Protein AF-A0AA36CE44-F1 (afdb_monomer_lite)

pLDDT: mean 84.09, std 13.19, range [39.06, 96.56]

Structure (mmCIF, N/CA/C/O backbone):
data_AF-A0AA36CE44-F1
#
_entry.id   AF-A0AA36CE44-F1
#
loop_
_atom_site.group_PDB
_atom_site.id
_atom_site.type_symbol
_atom_site.label_atom_id
_atom_site.label_alt_id
_atom_site.label_comp_id
_atom_site.label_asym_id
_atom_site.label_entity_id
_atom_site.label_seq_id
_atom_site.pdbx_PDB_ins_code
_atom_site.Cartn_x
_atom_site.Cartn_y
_atom_site.Cartn_z
_atom_site.occupancy
_atom_site.B_iso_or_equiv
_atom_site.auth_seq_id
_atom_site.auth_comp_id
_atom_site.auth_asym_id
_atom_site.auth_atom_id
_atom_site.pdbx_PDB_model_num
ATOM 1 N N . MET A 1 1 ? -7.890 33.996 56.453 1.00 50.69 1 MET A N 1
ATOM 2 C CA . MET A 1 1 ? -7.305 33.393 55.236 1.00 50.69 1 MET A CA 1
ATOM 3 C C . MET A 1 1 ? -7.494 31.874 55.283 1.00 50.69 1 MET A C 1
ATOM 5 O O . MET A 1 1 ? -6.588 31.193 55.727 1.00 50.69 1 MET A O 1
ATOM 9 N N . GLY A 1 2 ? -8.672 31.337 54.933 1.00 56.78 2 GLY A N 1
ATOM 10 C CA . GLY A 1 2 ? -8.937 29.891 55.109 1.00 56.78 2 GLY A CA 1
ATOM 11 C C . GLY A 1 2 ? -10.105 29.297 54.312 1.00 56.78 2 GLY A C 1
ATOM 12 O O . GLY A 1 2 ? -10.428 28.131 54.482 1.00 56.78 2 GLY A O 1
ATOM 13 N N . THR A 1 3 ? -10.758 30.070 53.441 1.00 54.62 3 THR A N 1
ATOM 14 C CA . THR A 1 3 ? -11.941 29.619 52.686 1.00 54.62 3 THR A CA 1
ATOM 15 C C . THR A 1 3 ? -11.627 29.133 51.266 1.00 54.62 3 THR A C 1
ATOM 17 O O . THR A 1 3 ? -12.433 28.399 50.705 1.00 54.62 3 THR A O 1
ATOM 20 N N . CYS A 1 4 ? -10.458 29.464 50.695 1.00 53.38 4 CYS A N 1
ATOM 21 C CA . CYS A 1 4 ? -10.090 29.047 49.331 1.00 53.38 4 CYS A CA 1
ATOM 22 C C . CYS A 1 4 ? -9.556 27.606 49.235 1.00 53.38 4 CYS A C 1
ATOM 24 O O . CYS A 1 4 ? -9.857 26.928 48.259 1.00 53.38 4 CYS A O 1
ATOM 26 N N . GLN A 1 5 ? -8.855 27.099 50.257 1.00 58.81 5 GLN A N 1
ATOM 27 C CA . GLN A 1 5 ? -8.310 25.727 50.245 1.00 58.81 5 GLN A CA 1
ATOM 28 C C . GLN A 1 5 ? -9.418 24.656 50.227 1.00 58.81 5 GLN A C 1
ATOM 30 O O . GLN A 1 5 ? -9.323 23.666 49.514 1.00 58.81 5 GLN A O 1
ATOM 35 N N . SER A 1 6 ? -10.536 24.909 50.913 1.00 70.88 6 SER A N 1
ATOM 36 C CA . SER A 1 6 ? -11.703 24.009 50.966 1.00 70.88 6 SER A CA 1
ATOM 37 C C . SER A 1 6 ? -12.415 23.836 49.615 1.00 70.88 6 SER A C 1
ATOM 39 O O . SER A 1 6 ? -12.928 22.757 49.305 1.00 70.88 6 SER A O 1
ATOM 41 N N . ALA A 1 7 ? -12.453 24.886 48.788 1.00 80.25 7 ALA A N 1
ATOM 42 C CA . ALA A 1 7 ? -13.046 24.809 47.455 1.00 80.25 7 ALA A CA 1
ATOM 43 C C . ALA A 1 7 ? -12.159 23.997 46.501 1.00 80.25 7 ALA A C 1
ATOM 45 O O . ALA A 1 7 ? -12.668 23.132 45.787 1.00 80.25 7 ALA A O 1
ATOM 46 N N . GLU A 1 8 ? -10.843 24.220 46.546 1.00 84.69 8 GLU A N 1
ATOM 47 C CA . GLU A 1 8 ? -9.858 23.466 45.763 1.00 84.69 8 GLU A CA 1
ATOM 48 C C . GLU A 1 8 ? -9.827 21.983 46.157 1.00 84.69 8 GLU A C 1
ATOM 50 O O . GLU A 1 8 ? -9.887 21.119 45.282 1.00 84.69 8 GLU A O 1
ATOM 55 N N . GLU A 1 9 ? -9.840 21.662 47.453 1.00 85.19 9 GLU A N 1
ATOM 56 C CA . GLU A 1 9 ? -9.902 20.282 47.958 1.00 85.19 9 GLU A CA 1
ATOM 57 C C . GLU A 1 9 ? -11.176 19.554 47.512 1.00 85.19 9 GLU A C 1
ATOM 59 O O . GLU A 1 9 ? -11.114 18.408 47.059 1.00 85.19 9 GLU A O 1
ATOM 64 N N . LYS A 1 10 ? -12.339 20.221 47.558 1.00 84.88 10 LYS A N 1
ATOM 65 C CA . LYS A 1 10 ? -13.593 19.660 47.025 1.00 84.88 10 LYS A CA 1
ATOM 66 C C . LYS A 1 10 ? -13.511 19.406 45.524 1.00 84.88 10 LYS A C 1
ATOM 68 O O . LYS A 1 10 ? -14.010 18.386 45.050 1.00 84.88 10 LYS A O 1
ATOM 73 N N . GLN A 1 11 ? -12.886 20.310 44.776 1.00 88.94 11 GLN A N 1
ATOM 74 C CA . GLN A 1 11 ? -12.730 20.176 43.331 1.00 88.94 11 GLN A CA 1
ATOM 75 C C . GLN A 1 11 ? -11.763 19.037 42.972 1.00 88.94 11 GLN A C 1
ATOM 77 O O . GLN A 1 11 ? -12.033 18.276 42.041 1.00 88.94 11 GLN A O 1
ATOM 82 N N . LEU A 1 12 ? -10.685 18.861 43.742 1.00 87.06 12 LEU A N 1
ATOM 83 C CA . LEU A 1 12 ? -9.764 17.727 43.631 1.00 87.06 12 LEU A CA 1
ATOM 84 C C . LEU A 1 12 ? -10.452 16.401 43.975 1.00 87.06 12 LEU A C 1
ATOM 86 O O . LEU A 1 12 ? -10.314 15.437 43.226 1.00 87.06 12 LEU A O 1
ATOM 90 N N . ALA A 1 13 ? -11.261 16.362 45.036 1.00 89.25 13 ALA A N 1
ATOM 91 C CA . ALA A 1 13 ? -12.032 15.176 45.404 1.00 89.25 13 ALA A CA 1
ATOM 92 C C . ALA A 1 13 ? -13.062 14.796 44.323 1.00 89.25 13 ALA A C 1
ATOM 94 O O . ALA A 1 13 ? -13.212 13.619 43.995 1.00 89.25 13 ALA A O 1
ATOM 95 N N . MET A 1 14 ? -13.737 15.783 43.718 1.00 90.81 14 MET A N 1
ATOM 96 C CA . MET A 1 14 ? -14.637 15.544 42.582 1.00 90.81 14 MET A CA 1
ATOM 97 C C . MET A 1 14 ? -13.890 15.009 41.356 1.00 90.81 14 MET A C 1
ATOM 99 O O . MET A 1 14 ? -14.370 14.063 40.733 1.00 90.81 14 MET A O 1
ATOM 103 N N . LYS A 1 15 ? -12.712 15.563 41.031 1.00 93.38 15 LYS A N 1
ATOM 104 C CA . LYS A 1 15 ? -11.861 15.061 39.941 1.00 93.38 15 LYS A CA 1
ATOM 105 C C . LYS A 1 15 ? -11.394 13.629 40.202 1.00 93.38 15 LYS A C 1
ATOM 107 O O . LYS A 1 15 ? -11.527 12.798 39.313 1.00 93.38 15 LYS A O 1
ATOM 112 N N . SER A 1 16 ? -10.924 13.322 41.413 1.00 93.94 16 SER A N 1
ATOM 113 C CA . SER A 1 16 ? -10.507 11.963 41.790 1.00 93.94 16 SER A CA 1
ATOM 114 C C . SER A 1 16 ? -11.657 10.971 41.634 1.00 93.94 16 SER A C 1
ATOM 116 O O . SER A 1 16 ? -11.506 9.948 40.978 1.00 93.94 16 SER A O 1
ATOM 118 N N . LYS A 1 17 ? -12.847 11.320 42.138 1.00 94.69 17 LYS A N 1
ATOM 119 C CA . LYS A 1 17 ? -14.034 10.466 42.022 1.00 94.69 17 LYS A CA 1
ATOM 120 C C . LYS A 1 17 ? -14.465 10.241 40.568 1.00 94.69 17 LYS A C 1
ATOM 122 O O . LYS A 1 17 ? -14.966 9.167 40.244 1.00 94.69 17 LYS A O 1
ATOM 127 N N . ALA A 1 18 ? -14.305 11.243 39.701 1.00 94.88 18 ALA A N 1
ATOM 128 C CA . ALA A 1 18 ? -14.564 11.097 38.271 1.00 94.88 18 ALA A CA 1
ATOM 129 C C . ALA A 1 18 ? -13.555 10.139 37.617 1.00 94.88 18 ALA A C 1
ATOM 131 O O . ALA A 1 18 ? -13.969 9.218 36.921 1.00 94.88 18 ALA A O 1
ATOM 132 N N . ILE A 1 19 ? -12.263 10.285 37.928 1.00 94.25 19 ILE A N 1
ATOM 133 C CA . ILE A 1 19 ? -11.203 9.387 37.447 1.00 94.25 19 ILE A CA 1
ATOM 134 C C . ILE A 1 19 ? -11.462 7.945 37.897 1.00 94.25 19 ILE A C 1
ATOM 136 O O . ILE A 1 19 ? -11.388 7.033 37.079 1.00 94.25 19 ILE A O 1
ATOM 140 N N . ASP A 1 20 ? -11.829 7.726 39.163 1.00 94.69 20 ASP A N 1
ATOM 141 C CA . ASP A 1 20 ? -12.132 6.387 39.684 1.00 94.69 20 ASP A CA 1
ATOM 142 C C . ASP A 1 20 ? -13.324 5.747 38.958 1.00 94.69 20 ASP A C 1
ATOM 144 O O . ASP A 1 20 ? -13.316 4.551 38.651 1.00 94.69 20 ASP A O 1
ATOM 148 N N . LYS A 1 21 ? -14.345 6.551 38.633 1.00 94.69 21 LYS A N 1
ATOM 149 C CA . LYS A 1 21 ? -15.507 6.101 37.859 1.00 94.69 21 LYS A CA 1
ATOM 150 C C . LYS A 1 21 ? -15.118 5.730 36.425 1.00 94.69 21 LYS A C 1
ATOM 152 O O . LYS A 1 21 ? -15.529 4.668 35.951 1.00 94.69 21 LYS A O 1
ATOM 157 N N . ASP A 1 22 ? -14.320 6.561 35.762 1.00 94.19 22 ASP A N 1
ATOM 158 C CA . ASP A 1 22 ? -13.852 6.325 34.392 1.00 94.19 22 ASP A CA 1
ATOM 159 C C . ASP A 1 22 ? -12.915 5.112 34.322 1.00 94.19 22 ASP A C 1
ATOM 161 O O . ASP A 1 22 ? -13.000 4.303 33.395 1.00 94.19 22 ASP A O 1
ATOM 165 N N . MET A 1 23 ? -12.069 4.927 35.338 1.00 92.06 23 MET A N 1
ATOM 166 C CA . MET A 1 23 ? -11.183 3.774 35.477 1.00 92.06 23 MET A CA 1
ATOM 167 C C . MET A 1 23 ? -11.980 2.483 35.678 1.00 92.06 23 MET A C 1
ATOM 169 O O . MET A 1 23 ? -11.699 1.486 35.013 1.00 92.06 23 MET A O 1
ATOM 173 N N . MET A 1 24 ? -13.016 2.497 36.526 1.00 91.75 24 MET A N 1
ATOM 174 C CA . MET A 1 24 ? -13.894 1.339 36.717 1.00 91.75 24 MET A CA 1
ATOM 175 C C . MET A 1 24 ? -14.669 0.995 35.435 1.00 91.75 24 MET A C 1
ATOM 177 O O . MET A 1 24 ? -14.725 -0.176 35.054 1.00 91.75 24 MET A O 1
ATOM 181 N N . GLN A 1 25 ? -15.224 1.990 34.731 1.00 89.38 25 GLN A N 1
ATOM 182 C CA . GLN A 1 25 ? -15.890 1.759 33.442 1.00 89.38 25 GLN A CA 1
ATOM 183 C C . GLN A 1 25 ? -14.921 1.221 32.381 1.00 89.38 25 GLN A C 1
ATOM 185 O O . GLN A 1 25 ? -15.254 0.259 31.688 1.00 89.38 25 GLN A O 1
ATOM 190 N N . SER A 1 26 ? -13.713 1.783 32.298 1.00 87.25 26 SER A N 1
ATOM 191 C CA . SER A 1 26 ? -12.663 1.326 31.380 1.00 87.25 26 SER A CA 1
ATOM 192 C C . SER A 1 26 ? -12.200 -0.095 31.695 1.00 87.25 26 SER A C 1
ATOM 194 O O . SER A 1 26 ? -11.939 -0.876 30.787 1.00 87.25 26 SER A O 1
ATOM 196 N N . HIS A 1 27 ? -12.127 -0.469 32.973 1.00 88.12 27 HIS A N 1
ATOM 197 C CA . HIS A 1 27 ? -11.766 -1.825 33.377 1.00 88.12 27 HIS A CA 1
ATOM 198 C C . HIS A 1 27 ? -12.828 -2.844 32.938 1.00 88.12 27 HIS A C 1
ATOM 200 O O . HIS A 1 27 ? -12.499 -3.902 32.400 1.00 88.12 27 HIS A O 1
ATOM 206 N N . LEU A 1 28 ? -14.110 -2.515 33.124 1.00 85.06 28 LEU A N 1
ATOM 207 C CA . LEU A 1 28 ? -15.223 -3.375 32.714 1.00 85.06 28 LEU A CA 1
ATOM 208 C C . LEU A 1 28 ? -15.321 -3.523 31.192 1.00 85.06 28 LEU A C 1
ATOM 210 O O . LEU A 1 28 ? -15.628 -4.615 30.715 1.00 85.06 28 LEU A O 1
ATOM 214 N N . SER A 1 29 ? -15.065 -2.456 30.428 1.00 81.88 29 SER A N 1
ATOM 215 C CA . SER A 1 29 ? -15.028 -2.548 28.966 1.00 81.88 29 SER A CA 1
ATOM 216 C C . SER A 1 29 ? -13.824 -3.367 28.501 1.00 81.88 29 SER A C 1
ATOM 218 O O . SER A 1 29 ? -13.992 -4.285 27.706 1.00 81.88 29 SER A O 1
ATOM 220 N N . GLN A 1 30 ? -12.635 -3.144 29.072 1.00 80.56 30 GLN A N 1
ATOM 221 C CA . GLN A 1 30 ? -11.424 -3.893 28.721 1.00 80.56 30 GLN A CA 1
ATOM 222 C C . GLN A 1 30 ? -11.497 -5.389 29.044 1.00 80.56 30 GLN A C 1
ATOM 224 O O . GLN A 1 30 ? -10.899 -6.177 28.314 1.00 80.56 30 GLN A O 1
ATOM 229 N N . GLN A 1 31 ? -12.222 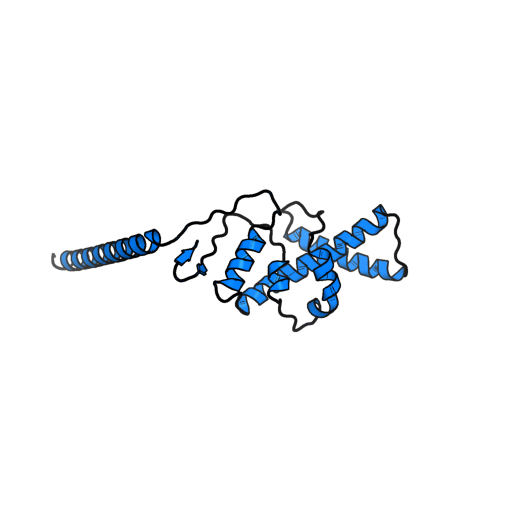-5.800 30.091 1.00 82.00 31 GLN A N 1
ATOM 230 C CA . GLN A 1 31 ? -12.428 -7.222 30.401 1.00 82.00 31 GLN A CA 1
ATOM 231 C C . GLN A 1 31 ? -13.219 -7.974 29.323 1.00 82.00 31 GLN A C 1
ATOM 233 O O . GLN A 1 31 ? -13.096 -9.192 29.226 1.00 82.00 31 GLN A O 1
ATOM 238 N N . LYS A 1 32 ? -14.025 -7.269 28.522 1.00 84.62 32 LYS A N 1
ATOM 239 C CA . LYS A 1 32 ? -14.832 -7.864 27.446 1.00 84.62 32 LYS A CA 1
ATOM 240 C C . LYS A 1 32 ? -14.104 -7.911 26.103 1.00 84.62 32 LYS A C 1
ATOM 242 O O . LYS A 1 32 ? -14.596 -8.561 25.186 1.00 84.62 32 LYS A O 1
ATOM 247 N N . VAL A 1 33 ? -12.954 -7.242 25.991 1.00 88.81 33 VAL A N 1
ATOM 248 C CA . VAL A 1 33 ? -12.184 -7.184 24.746 1.00 88.81 33 VAL A CA 1
ATOM 249 C C . VAL A 1 33 ? -11.299 -8.419 24.616 1.00 88.81 33 VAL A C 1
ATOM 251 O O . VAL A 1 33 ? -10.460 -8.698 25.478 1.00 88.81 33 VAL A O 1
ATOM 254 N N . VAL A 1 34 ? -11.430 -9.122 23.496 1.00 90.75 34 VAL A N 1
ATOM 255 C CA . VAL A 1 34 ? -10.548 -10.233 23.138 1.00 90.75 34 VAL A CA 1
ATOM 256 C C . VAL A 1 34 ? -9.293 -9.674 22.470 1.00 90.75 34 VAL A C 1
ATOM 258 O O . VAL A 1 34 ? -9.383 -8.926 21.501 1.00 90.75 34 VAL A O 1
ATOM 261 N N . LYS A 1 35 ? -8.114 -10.036 22.987 1.00 91.50 35 LYS A N 1
ATOM 262 C CA . LYS A 1 35 ? -6.823 -9.588 22.443 1.00 91.50 35 LYS A CA 1
ATOM 263 C C . LYS A 1 35 ? -6.263 -10.635 21.484 1.00 91.50 35 LYS A C 1
ATOM 265 O O . LYS A 1 35 ? -5.971 -11.747 21.928 1.00 91.50 35 LYS A O 1
ATOM 270 N N . LEU A 1 36 ? -6.083 -10.291 20.211 1.00 90.50 36 LEU A N 1
ATOM 271 C CA . LEU A 1 36 ? -5.419 -11.146 19.226 1.00 90.50 36 LEU A CA 1
ATOM 272 C C . LEU A 1 36 ? -4.024 -10.619 18.908 1.00 90.50 36 LEU A C 1
ATOM 274 O O . LEU A 1 36 ? -3.830 -9.459 18.569 1.00 90.50 36 LEU A O 1
ATOM 278 N N . LEU A 1 37 ? -3.045 -11.521 18.941 1.00 91.62 37 LEU A N 1
ATOM 279 C CA . LEU A 1 37 ? -1.685 -11.232 18.507 1.00 91.62 37 LEU A CA 1
ATOM 280 C C . LEU A 1 37 ? -1.366 -12.057 17.261 1.00 91.62 37 LEU A C 1
ATOM 282 O O . LEU A 1 37 ? -1.292 -13.283 17.321 1.00 91.62 37 LEU A O 1
ATOM 286 N N . LEU A 1 38 ? -1.153 -11.379 16.134 1.00 89.50 38 LEU A N 1
ATOM 287 C CA . LEU A 1 38 ? -0.699 -12.018 14.902 1.00 89.50 38 LEU A CA 1
ATOM 288 C C . LEU A 1 38 ? 0.831 -12.062 14.874 1.00 89.50 38 LEU A C 1
ATOM 290 O O . LEU A 1 38 ? 1.496 -11.028 14.802 1.00 89.50 38 LEU A O 1
ATOM 294 N N . LEU A 1 39 ? 1.388 -13.273 14.894 1.00 90.12 39 LEU A N 1
ATOM 295 C CA . LEU A 1 39 ? 2.826 -13.535 14.816 1.00 90.12 39 LEU A CA 1
ATOM 296 C C . LEU A 1 39 ? 3.171 -14.264 13.516 1.00 90.12 39 LEU A C 1
ATOM 298 O O . LEU A 1 39 ? 2.362 -15.006 12.968 1.00 90.12 39 LEU A O 1
ATOM 302 N N . GLY A 1 40 ? 4.381 -14.039 13.009 1.00 86.44 40 GLY A N 1
ATOM 303 C CA . GLY A 1 40 ? 4.875 -14.702 11.804 1.00 86.44 40 GLY A CA 1
ATOM 304 C C . GLY A 1 40 ? 6.073 -13.986 11.196 1.00 86.44 40 GLY A C 1
ATOM 305 O O . GLY A 1 40 ? 6.343 -12.829 11.537 1.00 86.44 40 GLY A O 1
ATOM 306 N N . ALA A 1 41 ? 6.761 -14.657 10.273 1.00 83.62 41 ALA A N 1
ATOM 307 C CA . ALA A 1 41 ? 7.912 -14.119 9.550 1.00 83.62 41 ALA A CA 1
ATOM 308 C C . ALA A 1 41 ? 7.590 -12.806 8.809 1.00 83.62 41 ALA A C 1
ATOM 310 O O . ALA A 1 41 ? 6.424 -12.438 8.629 1.00 83.62 41 ALA A O 1
ATOM 311 N N . GLY A 1 42 ? 8.620 -12.074 8.379 1.00 75.94 42 GLY A N 1
ATOM 312 C CA . GLY A 1 42 ? 8.426 -10.942 7.471 1.00 75.94 42 GLY A CA 1
ATOM 313 C C . GLY A 1 42 ? 7.574 -11.361 6.269 1.00 75.94 42 GLY A C 1
ATOM 314 O O . GLY A 1 42 ? 7.682 -12.490 5.808 1.00 75.94 42 GLY A O 1
ATOM 315 N N . GLU A 1 43 ? 6.693 -10.471 5.809 1.00 74.56 43 GLU A N 1
ATOM 316 C CA . GLU A 1 43 ? 5.949 -10.644 4.545 1.00 74.56 43 GLU A CA 1
ATOM 317 C C . GLU A 1 43 ? 4.877 -11.745 4.519 1.00 74.56 43 GLU A C 1
ATOM 319 O O . GLU A 1 43 ? 4.153 -11.849 3.542 1.00 74.56 43 GLU A O 1
ATOM 324 N N . CYS A 1 44 ? 4.638 -12.475 5.612 1.00 84.44 44 CYS A N 1
ATOM 325 C CA . CYS A 1 44 ? 3.628 -13.545 5.651 1.00 84.44 44 CYS A CA 1
ATOM 326 C C . CYS A 1 44 ? 2.150 -13.072 5.667 1.00 84.44 44 CYS A C 1
ATOM 328 O O . CYS A 1 44 ? 1.273 -13.806 6.111 1.00 84.44 44 CYS A O 1
ATOM 330 N N . GLY A 1 45 ? 1.861 -11.826 5.277 1.00 84.69 45 GLY A N 1
ATOM 331 C CA . GLY A 1 45 ? 0.486 -11.323 5.130 1.00 84.69 45 GLY A CA 1
ATOM 332 C C . GLY A 1 45 ? -0.229 -10.856 6.407 1.00 84.69 45 GLY A C 1
ATOM 333 O O . GLY A 1 45 ? -1.414 -10.547 6.349 1.00 84.69 45 GLY A O 1
ATOM 334 N N . LYS A 1 46 ? 0.450 -10.735 7.558 1.00 89.25 46 LYS A N 1
ATOM 335 C CA . LYS A 1 46 ? -0.177 -10.272 8.825 1.00 89.25 46 LYS A CA 1
ATOM 336 C C . LYS A 1 46 ? -0.919 -8.942 8.679 1.00 89.25 46 LYS A C 1
ATOM 338 O O . LYS A 1 46 ? -2.074 -8.826 9.071 1.00 89.25 46 LYS A O 1
ATOM 343 N N . SER A 1 47 ? -0.257 -7.947 8.092 1.00 86.69 47 SER A N 1
ATOM 344 C CA . SER A 1 47 ? -0.851 -6.627 7.872 1.00 86.69 47 SER A CA 1
ATOM 345 C C . SER A 1 47 ? -2.039 -6.707 6.916 1.00 86.69 47 SER A C 1
ATOM 347 O O . SER A 1 47 ? -3.015 -5.992 7.100 1.00 86.69 47 SER A O 1
ATOM 349 N N . THR A 1 48 ? -1.992 -7.611 5.936 1.00 89.19 48 THR A N 1
ATOM 350 C CA . THR A 1 48 ? -3.102 -7.870 5.014 1.00 89.19 48 THR A CA 1
ATOM 351 C C . THR A 1 48 ? -4.303 -8.454 5.750 1.00 89.19 48 THR A C 1
ATOM 353 O O . THR A 1 48 ? -5.414 -7.979 5.547 1.00 89.19 48 THR A O 1
ATOM 356 N N . VAL A 1 49 ? -4.095 -9.406 6.665 1.00 90.25 49 VAL A N 1
ATOM 357 C CA . VAL A 1 49 ? -5.169 -9.950 7.515 1.00 90.25 49 VAL A CA 1
ATOM 358 C C . VAL A 1 49 ? -5.804 -8.852 8.370 1.00 90.25 49 VAL A C 1
ATOM 360 O O . VAL A 1 49 ? -7.025 -8.762 8.432 1.00 90.25 49 VAL A O 1
ATOM 363 N N . LEU A 1 50 ? -5.002 -7.972 8.978 1.00 88.31 50 LEU A N 1
ATOM 364 C CA . LEU A 1 50 ? -5.528 -6.849 9.763 1.00 88.31 50 LEU A CA 1
ATOM 365 C C . LEU A 1 50 ? -6.325 -5.854 8.906 1.00 88.31 50 LEU A C 1
ATOM 367 O O . LEU A 1 50 ? -7.412 -5.441 9.303 1.00 88.31 50 LEU A O 1
ATOM 371 N N . LYS A 1 51 ? -5.824 -5.504 7.715 1.00 88.75 51 LYS A N 1
ATOM 372 C CA . LYS A 1 51 ? -6.555 -4.657 6.758 1.00 88.75 51 LYS A CA 1
ATOM 373 C C . LYS A 1 51 ? -7.880 -5.309 6.333 1.00 88.75 51 LYS A C 1
ATOM 375 O O . LYS A 1 51 ? -8.886 -4.616 6.257 1.00 88.75 51 LYS A O 1
ATOM 380 N N . GLN A 1 52 ? -7.904 -6.628 6.121 1.00 90.25 52 GLN A N 1
ATOM 381 C CA . GLN A 1 52 ? -9.131 -7.367 5.798 1.00 90.25 52 GLN A CA 1
ATOM 382 C C . GLN A 1 52 ? -10.141 -7.357 6.946 1.00 90.25 52 GLN A C 1
ATOM 384 O O . GLN A 1 52 ? -11.324 -7.131 6.713 1.00 90.25 52 GLN A O 1
ATOM 389 N N . MET A 1 53 ? -9.691 -7.545 8.192 1.00 89.81 53 MET A N 1
ATOM 390 C CA . MET A 1 53 ? -10.580 -7.434 9.355 1.00 89.81 53 MET A CA 1
ATOM 391 C C . MET A 1 53 ? -11.235 -6.059 9.421 1.00 89.81 53 MET A C 1
ATOM 393 O O . MET A 1 53 ? -12.418 -5.957 9.727 1.00 89.81 53 MET A O 1
ATOM 397 N N . ARG A 1 54 ? -10.487 -5.013 9.066 1.00 88.31 54 ARG A N 1
ATOM 398 C CA . ARG A 1 54 ? -11.014 -3.656 9.017 1.00 88.31 54 ARG A CA 1
ATOM 399 C C . ARG A 1 54 ? -12.097 -3.479 7.944 1.00 88.31 54 ARG A C 1
ATOM 401 O O . ARG A 1 54 ? -13.159 -2.936 8.225 1.00 88.31 54 ARG A O 1
ATOM 408 N N . ILE A 1 55 ? -11.862 -4.000 6.741 1.00 89.62 55 ILE A N 1
ATOM 409 C CA . ILE A 1 55 ? -12.848 -3.986 5.646 1.00 89.62 55 ILE A CA 1
ATOM 410 C C . ILE A 1 55 ? -14.124 -4.740 6.037 1.00 89.62 55 ILE A C 1
ATOM 412 O O . ILE A 1 55 ? -15.229 -4.251 5.825 1.00 89.62 55 ILE A O 1
ATOM 416 N N . LEU A 1 56 ? -13.983 -5.914 6.651 1.00 89.69 56 LEU A N 1
ATOM 417 C CA . LEU A 1 56 ? -15.117 -6.787 6.957 1.00 89.69 56 LEU A CA 1
ATOM 418 C C . LEU A 1 56 ? -15.896 -6.379 8.218 1.00 89.69 56 LEU A C 1
ATOM 420 O O . LEU A 1 56 ? -17.088 -6.679 8.317 1.00 89.69 56 LEU A O 1
ATOM 424 N N . HIS A 1 57 ? -15.236 -5.755 9.199 1.00 88.50 57 HIS A N 1
ATOM 425 C CA . HIS A 1 57 ? -15.771 -5.590 10.558 1.00 88.50 57 HIS A CA 1
ATOM 426 C C . HIS A 1 57 ? -15.621 -4.180 11.156 1.00 88.50 57 HIS A C 1
ATOM 428 O O . HIS A 1 57 ? -16.045 -3.974 12.292 1.00 88.50 57 HIS A O 1
ATOM 434 N N . ASP A 1 58 ? -15.049 -3.217 10.428 1.00 84.94 58 ASP A N 1
ATOM 435 C CA . ASP A 1 58 ? -14.813 -1.844 10.908 1.00 84.94 58 ASP A CA 1
ATOM 436 C C . ASP A 1 58 ? -15.036 -0.796 9.798 1.00 84.94 58 ASP A C 1
ATOM 438 O O . ASP A 1 58 ? -14.194 0.054 9.533 1.00 84.94 58 ASP A O 1
ATOM 442 N N . HIS A 1 59 ? -16.171 -0.893 9.095 1.00 86.69 59 HIS A N 1
ATOM 443 C CA . HIS A 1 59 ? -16.627 0.066 8.069 1.00 86.69 59 HIS A CA 1
ATOM 444 C C . HIS A 1 59 ? -15.631 0.383 6.929 1.00 86.69 59 HIS A C 1
ATOM 446 O O . HIS A 1 59 ? -15.860 1.325 6.169 1.00 86.69 59 HIS A O 1
ATOM 452 N N . GLY A 1 60 ? -14.561 -0.403 6.777 1.00 86.94 60 GLY A N 1
ATOM 453 C CA . GLY A 1 60 ? -13.534 -0.196 5.763 1.00 86.94 60 GLY A CA 1
ATOM 454 C C . GLY A 1 60 ? -12.660 1.034 5.993 1.00 86.94 60 GLY A C 1
ATOM 455 O O . GLY A 1 60 ? -12.371 1.443 7.121 1.00 86.94 60 GLY A O 1
ATOM 456 N N . PHE A 1 61 ? -12.159 1.582 4.888 1.00 88.62 61 PHE A N 1
ATOM 457 C CA . PHE A 1 61 ? -11.309 2.770 4.884 1.00 88.62 61 PHE A CA 1
ATOM 458 C C . PHE A 1 61 ? -12.129 3.989 4.475 1.00 88.62 61 PHE A C 1
ATOM 460 O O . PHE A 1 61 ? -12.867 3.952 3.490 1.00 88.62 61 PHE A O 1
ATOM 467 N N . THR A 1 62 ? -11.972 5.087 5.208 1.00 91.38 62 THR A N 1
ATOM 468 C CA . THR A 1 62 ? -12.580 6.365 4.823 1.00 91.38 62 THR A CA 1
ATOM 469 C C . THR A 1 62 ? -11.928 6.917 3.552 1.00 91.38 62 THR A C 1
ATOM 471 O O . THR A 1 62 ? -10.790 6.569 3.224 1.00 91.38 62 THR A O 1
ATOM 474 N N . GLU A 1 63 ? -12.612 7.820 2.838 1.00 89.69 63 GLU A N 1
ATOM 475 C CA . GLU A 1 63 ? -12.016 8.473 1.660 1.00 89.69 63 GLU A CA 1
ATOM 476 C C . GLU A 1 63 ? -10.715 9.210 2.003 1.00 89.69 63 GLU A C 1
ATOM 478 O O . GLU A 1 63 ? -9.767 9.188 1.221 1.00 89.69 63 GLU A O 1
ATOM 483 N N . GLU A 1 64 ? -10.644 9.833 3.179 1.00 90.50 64 GLU A N 1
ATOM 484 C CA . GLU A 1 64 ? -9.448 10.537 3.638 1.00 90.50 64 GLU A CA 1
ATOM 485 C C . GLU A 1 64 ? -8.268 9.575 3.825 1.00 90.50 64 GLU A C 1
ATOM 487 O O . GLU A 1 64 ? -7.165 9.833 3.339 1.00 90.50 64 GLU A O 1
ATOM 492 N N . GLU A 1 65 ? -8.499 8.424 4.454 1.00 88.50 65 GLU A N 1
ATOM 493 C CA . GLU A 1 65 ? -7.467 7.399 4.622 1.00 88.50 65 GLU A CA 1
ATOM 494 C C . GLU A 1 65 ? -7.055 6.780 3.289 1.00 88.50 65 GLU A C 1
ATOM 496 O O . GLU A 1 65 ? -5.865 6.566 3.053 1.00 88.50 65 GLU A O 1
ATOM 501 N N . ALA A 1 66 ? -8.009 6.532 2.389 1.00 89.25 66 ALA A N 1
ATOM 502 C CA . ALA A 1 66 ? -7.711 6.059 1.044 1.00 89.25 66 ALA A CA 1
ATOM 503 C C . ALA A 1 66 ? -6.819 7.063 0.294 1.00 89.25 66 ALA A C 1
ATOM 505 O O . ALA A 1 66 ? -5.828 6.672 -0.324 1.00 89.25 66 ALA A O 1
ATOM 506 N N . LEU A 1 67 ? -7.096 8.365 0.409 1.00 89.19 67 LEU A N 1
ATOM 507 C CA . LEU A 1 67 ? -6.262 9.416 -0.174 1.00 89.19 67 LEU A CA 1
ATOM 508 C C . LEU A 1 67 ? -4.858 9.458 0.443 1.00 89.19 67 LEU A C 1
ATOM 510 O O . LEU A 1 67 ? -3.886 9.626 -0.292 1.00 89.19 67 LEU A O 1
ATOM 514 N N . GLN A 1 68 ? -4.716 9.224 1.750 1.00 87.12 68 GLN A N 1
ATOM 515 C CA . GLN A 1 68 ? -3.400 9.098 2.391 1.00 87.12 68 GLN A CA 1
ATOM 516 C C . GLN A 1 68 ? -2.608 7.886 1.864 1.00 87.12 68 GLN A C 1
ATOM 518 O O . GLN A 1 68 ? -1.380 7.935 1.783 1.00 87.12 68 GLN A O 1
ATOM 523 N N . GLN A 1 69 ? -3.287 6.814 1.441 1.00 86.38 69 GLN A N 1
ATOM 524 C CA . GLN A 1 69 ? -2.651 5.640 0.828 1.00 86.38 69 GLN A CA 1
ATOM 525 C C . GLN A 1 69 ? -2.243 5.851 -0.637 1.00 86.38 69 GLN A C 1
ATOM 527 O O . GLN A 1 69 ? -1.442 5.073 -1.162 1.00 86.38 69 GLN A O 1
ATOM 532 N N . LYS A 1 70 ? -2.726 6.909 -1.301 1.00 89.12 70 LYS A N 1
ATOM 533 C CA . LYS A 1 70 ? -2.445 7.191 -2.720 1.00 89.12 70 LYS A CA 1
ATOM 534 C C . LYS A 1 70 ? -0.945 7.239 -3.016 1.00 89.12 70 LYS A C 1
ATOM 536 O O . LYS A 1 70 ? -0.484 6.579 -3.945 1.00 89.12 70 LYS A O 1
ATOM 541 N N . GLY A 1 71 ? -0.173 7.938 -2.181 1.00 87.38 71 GLY A N 1
ATOM 542 C CA . GLY A 1 71 ? 1.283 8.034 -2.334 1.00 87.38 71 GLY A CA 1
ATOM 543 C C . GLY A 1 71 ? 2.003 6.689 -2.192 1.00 87.38 71 GLY A C 1
ATOM 544 O O . GLY A 1 71 ? 2.969 6.422 -2.904 1.00 87.38 71 GLY A O 1
ATOM 545 N N . VAL A 1 72 ? 1.501 5.805 -1.326 1.00 87.44 72 VAL A N 1
ATOM 546 C CA . VAL A 1 72 ? 2.059 4.458 -1.130 1.00 87.44 72 VAL A CA 1
ATOM 547 C C . VAL A 1 72 ? 1.817 3.595 -2.363 1.00 87.44 72 VAL A C 1
ATOM 549 O O . VAL A 1 72 ? 2.741 2.937 -2.836 1.00 87.44 72 VAL A O 1
ATOM 552 N N . VAL A 1 73 ? 0.602 3.630 -2.917 1.00 90.88 73 VAL A N 1
ATOM 553 C CA . VAL A 1 73 ? 0.272 2.883 -4.139 1.00 90.88 73 VAL A CA 1
ATOM 554 C C . VAL A 1 73 ? 1.141 3.347 -5.307 1.00 90.88 73 VAL A C 1
ATOM 556 O O . VAL A 1 73 ? 1.695 2.512 -6.023 1.00 90.88 73 VAL A O 1
ATOM 559 N N . TYR A 1 74 ? 1.343 4.657 -5.463 1.00 90.44 74 TYR A N 1
ATOM 560 C CA . TYR A 1 74 ? 2.256 5.201 -6.472 1.00 90.44 74 TYR A CA 1
ATOM 561 C C . TYR A 1 74 ? 3.686 4.712 -6.283 1.00 90.44 74 TYR A C 1
ATOM 563 O O . TYR A 1 74 ? 4.294 4.217 -7.231 1.00 90.44 74 TYR A O 1
ATOM 571 N N . ASN A 1 75 ? 4.205 4.772 -5.057 1.00 86.50 75 ASN A N 1
ATOM 572 C CA . ASN A 1 75 ? 5.546 4.287 -4.765 1.00 86.50 75 ASN A CA 1
ATOM 573 C C . ASN A 1 75 ? 5.696 2.790 -5.082 1.00 86.50 75 ASN A C 1
ATOM 575 O O . ASN A 1 75 ? 6.639 2.406 -5.770 1.00 86.50 75 ASN A O 1
ATOM 579 N N . ASN A 1 76 ? 4.743 1.953 -4.662 1.00 87.62 76 ASN A N 1
ATOM 580 C CA . ASN A 1 76 ? 4.774 0.519 -4.953 1.00 87.62 76 ASN A CA 1
ATOM 581 C C . ASN A 1 76 ? 4.670 0.228 -6.458 1.00 87.62 76 ASN A C 1
ATOM 583 O O . ASN A 1 76 ? 5.352 -0.671 -6.945 1.00 87.62 76 ASN A O 1
ATOM 587 N N . THR A 1 77 ? 3.878 1.008 -7.198 1.00 90.69 77 THR A N 1
ATOM 588 C CA . THR A 1 77 ? 3.743 0.879 -8.658 1.00 90.69 77 THR A CA 1
ATOM 589 C C . THR A 1 77 ? 5.066 1.197 -9.357 1.00 90.69 77 THR A C 1
ATOM 591 O O . THR A 1 77 ? 5.562 0.396 -10.147 1.00 90.69 77 THR A O 1
ATOM 594 N N . VAL A 1 78 ? 5.705 2.319 -9.011 1.00 89.44 78 VAL A N 1
ATOM 595 C CA . VAL A 1 78 ? 7.005 2.714 -9.582 1.00 89.44 78 VAL A CA 1
ATOM 596 C C . VAL A 1 78 ? 8.110 1.724 -9.189 1.00 89.44 78 VAL A C 1
ATOM 598 O O . VAL A 1 78 ? 8.936 1.354 -10.025 1.00 89.44 78 VAL A O 1
ATOM 601 N N . GLN A 1 79 ? 8.113 1.229 -7.947 1.00 87.00 79 GLN A N 1
ATOM 602 C CA . GLN A 1 79 ? 9.042 0.181 -7.506 1.00 87.00 79 GLN A CA 1
ATOM 603 C C . GLN A 1 79 ? 8.844 -1.132 -8.278 1.00 87.00 79 GLN A C 1
ATOM 605 O O . GLN A 1 79 ? 9.832 -1.769 -8.657 1.00 87.00 79 GLN A O 1
ATOM 610 N N . ALA A 1 80 ? 7.595 -1.526 -8.548 1.00 89.12 80 ALA A N 1
ATOM 611 C CA . ALA A 1 80 ? 7.282 -2.694 -9.368 1.00 89.12 80 ALA A CA 1
ATOM 612 C C . ALA A 1 80 ? 7.851 -2.535 -10.785 1.00 89.12 80 ALA A C 1
ATOM 614 O O . ALA A 1 80 ? 8.589 -3.411 -11.243 1.00 89.12 80 ALA A O 1
ATOM 615 N N . MET A 1 81 ? 7.609 -1.385 -11.430 1.00 91.19 81 MET A N 1
ATOM 616 C CA . MET A 1 81 ? 8.171 -1.068 -12.749 1.00 91.19 81 MET A CA 1
ATOM 617 C C . MET A 1 81 ? 9.699 -1.159 -12.737 1.00 91.19 81 MET A C 1
ATOM 619 O O . MET A 1 81 ? 10.293 -1.879 -13.536 1.00 91.19 81 MET A O 1
ATOM 623 N N . ALA A 1 82 ? 10.356 -0.486 -11.794 1.00 88.75 82 ALA A N 1
ATOM 624 C CA . ALA A 1 82 ? 11.811 -0.459 -11.720 1.00 88.75 82 ALA A CA 1
ATOM 625 C C . ALA A 1 82 ? 12.436 -1.830 -11.462 1.00 88.75 82 ALA A C 1
ATOM 627 O O . ALA A 1 82 ? 13.519 -2.111 -11.972 1.00 88.75 82 ALA A O 1
ATOM 628 N N . THR A 1 83 ? 11.773 -2.687 -10.686 1.00 86.88 83 THR A N 1
ATOM 629 C CA . THR A 1 83 ? 12.264 -4.045 -10.437 1.00 86.88 83 THR A CA 1
ATOM 630 C C . THR A 1 83 ? 12.288 -4.856 -11.728 1.00 86.88 83 THR A C 1
ATOM 632 O O . THR A 1 83 ? 13.299 -5.490 -12.025 1.00 86.88 83 THR A O 1
ATOM 635 N N . VAL A 1 84 ? 11.228 -4.766 -12.538 1.00 88.81 84 VAL A N 1
ATOM 636 C CA . VAL A 1 84 ? 11.183 -5.404 -13.861 1.00 88.81 84 VAL A CA 1
ATOM 637 C C . VAL A 1 84 ? 12.270 -4.830 -14.774 1.00 88.81 84 VAL A C 1
ATOM 639 O O . VAL A 1 84 ? 13.047 -5.588 -15.350 1.00 88.81 84 VAL A O 1
ATOM 642 N N . LEU A 1 85 ? 12.398 -3.500 -14.849 1.00 90.19 85 LEU A N 1
ATOM 643 C CA . LEU A 1 85 ? 13.393 -2.837 -15.704 1.00 90.19 85 LEU A CA 1
ATOM 644 C C . LEU A 1 85 ? 14.839 -3.199 -15.320 1.00 90.19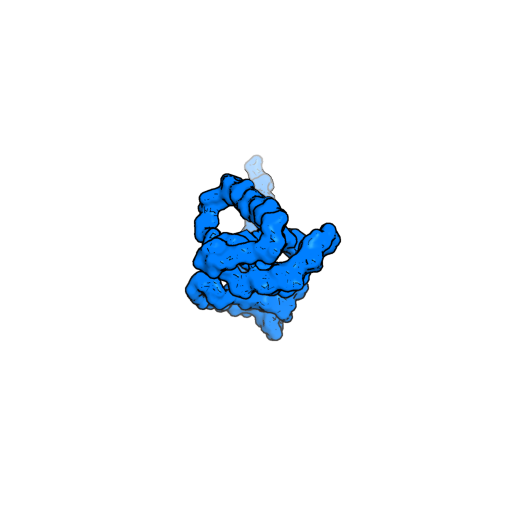 85 LEU A C 1
ATOM 646 O O . LEU A 1 85 ? 15.683 -3.379 -16.193 1.00 90.19 85 LEU A O 1
ATOM 650 N N . ARG A 1 86 ? 15.131 -3.351 -14.022 1.00 87.56 86 ARG A N 1
ATOM 651 C CA . ARG A 1 86 ? 16.447 -3.792 -13.523 1.00 87.56 86 ARG A CA 1
ATOM 652 C C . ARG A 1 86 ? 16.723 -5.273 -13.798 1.00 87.56 86 ARG A C 1
ATOM 654 O O . ARG A 1 86 ? 17.890 -5.647 -13.903 1.00 87.56 86 ARG A O 1
ATOM 661 N N . ALA A 1 87 ? 15.684 -6.101 -13.913 1.00 88.38 87 ALA A N 1
ATOM 662 C CA . ALA A 1 87 ? 15.810 -7.526 -14.209 1.00 88.38 87 ALA A CA 1
ATOM 663 C C . ALA A 1 87 ? 16.059 -7.812 -15.700 1.00 88.38 87 ALA A C 1
ATOM 665 O O . ALA A 1 87 ? 16.727 -8.794 -16.016 1.00 88.38 87 ALA A O 1
ATOM 666 N N . LEU A 1 88 ? 15.592 -6.949 -16.613 1.00 88.69 88 LEU A N 1
ATOM 667 C CA . LEU A 1 88 ? 15.788 -7.102 -18.064 1.00 88.69 88 LEU A CA 1
ATOM 668 C C . LEU A 1 88 ? 17.240 -7.441 -18.467 1.00 88.69 88 LEU A C 1
ATOM 670 O O . LEU A 1 88 ? 17.437 -8.497 -19.072 1.00 88.69 88 LEU A O 1
ATOM 674 N N . PRO A 1 89 ? 18.272 -6.651 -18.095 1.00 87.19 89 PRO A N 1
ATOM 675 C CA . PRO A 1 89 ? 19.650 -6.965 -18.477 1.00 87.19 89 PRO A CA 1
ATOM 676 C C . PRO A 1 89 ? 20.176 -8.249 -17.821 1.00 87.19 89 PRO A C 1
ATOM 678 O O . PRO A 1 89 ? 20.985 -8.949 -18.423 1.00 87.19 89 PRO A O 1
ATOM 681 N N . GLN A 1 90 ? 19.707 -8.598 -16.616 1.00 88.31 90 GLN A N 1
ATOM 682 C CA . GLN A 1 90 ? 20.113 -9.830 -15.922 1.00 88.31 90 GLN A CA 1
ATOM 683 C C . GLN A 1 90 ? 19.595 -11.080 -16.638 1.00 88.31 90 GLN A C 1
ATOM 685 O O . GLN A 1 90 ? 20.258 -12.113 -16.656 1.00 88.31 90 GLN A O 1
ATOM 690 N N . LEU A 1 91 ? 18.423 -10.965 -17.261 1.00 90.62 91 LEU A N 1
ATOM 691 C CA . LEU A 1 91 ? 17.810 -12.009 -18.075 1.00 90.62 91 LEU A CA 1
ATOM 692 C C . LEU A 1 91 ? 18.255 -11.951 -19.542 1.00 90.62 91 LEU A C 1
ATOM 694 O O . LEU A 1 91 ? 17.736 -12.701 -20.363 1.00 90.62 91 LEU A O 1
ATOM 698 N N . SER A 1 92 ? 19.215 -11.080 -19.881 1.00 92.44 92 SER A N 1
ATOM 699 C CA . SER A 1 92 ? 19.660 -10.833 -21.260 1.00 92.44 92 SER A CA 1
ATOM 700 C C . SER A 1 92 ? 18.516 -10.437 -22.208 1.00 92.44 92 SER A C 1
ATOM 702 O O . SER A 1 92 ? 18.561 -10.726 -23.403 1.00 92.44 92 SER A O 1
ATOM 704 N N . LEU A 1 93 ? 17.484 -9.773 -21.678 1.00 91.31 93 LEU A N 1
ATOM 705 C CA . LEU A 1 93 ? 16.358 -9.239 -22.439 1.00 91.31 93 LEU A CA 1
ATOM 706 C C . LEU A 1 93 ? 16.619 -7.778 -22.808 1.00 91.31 93 LEU A C 1
ATOM 708 O O . LEU A 1 93 ? 17.183 -7.011 -22.028 1.00 91.31 93 LEU A O 1
ATOM 712 N N . GLN A 1 94 ? 16.170 -7.394 -23.998 1.00 90.69 94 GLN A N 1
ATOM 713 C CA . GLN A 1 94 ? 16.241 -6.025 -24.505 1.00 90.69 94 GLN A CA 1
ATOM 714 C C . GLN A 1 94 ? 14.835 -5.519 -24.811 1.00 90.69 94 GLN A C 1
ATOM 716 O O . GLN A 1 94 ? 13.914 -6.310 -25.030 1.00 90.69 94 GLN A O 1
ATOM 721 N N . PHE A 1 95 ? 14.662 -4.199 -24.828 1.00 91.38 95 PHE A N 1
ATOM 722 C CA . PHE A 1 95 ? 13.409 -3.610 -25.280 1.00 91.38 95 PHE A CA 1
ATOM 723 C C . PHE A 1 95 ? 13.205 -3.897 -26.766 1.00 91.38 95 PHE A C 1
ATOM 725 O O . PHE A 1 95 ? 14.131 -3.761 -27.562 1.00 91.38 95 PHE A O 1
ATOM 732 N N . SER A 1 96 ? 11.974 -4.236 -27.148 1.00 93.25 96 SER A N 1
ATOM 733 C CA . SER A 1 96 ? 11.610 -4.374 -28.562 1.00 93.25 96 SER A CA 1
ATOM 734 C C . SER A 1 96 ? 11.778 -3.058 -29.330 1.00 93.25 96 SER A C 1
ATOM 736 O O . SER A 1 96 ? 12.115 -3.073 -30.508 1.00 93.25 96 SER A O 1
ATOM 738 N N . ASP A 1 97 ? 11.549 -1.926 -28.655 1.00 94.75 97 ASP A N 1
ATOM 739 C CA . ASP A 1 97 ? 11.804 -0.575 -29.156 1.00 94.75 97 ASP A CA 1
ATOM 740 C C . ASP A 1 97 ? 12.936 0.074 -28.335 1.00 94.75 97 ASP A C 1
ATOM 742 O O . ASP A 1 97 ? 12.717 0.401 -27.163 1.00 94.75 97 ASP A O 1
ATOM 746 N N . PRO A 1 98 ? 14.127 0.300 -28.924 1.00 92.44 98 PRO A N 1
ATOM 747 C CA . PRO A 1 98 ? 15.247 0.951 -28.245 1.00 92.44 98 PRO A CA 1
ATOM 748 C C . PRO A 1 98 ? 14.933 2.359 -27.723 1.00 92.44 98 PRO A C 1
ATOM 750 O O . PRO A 1 98 ? 15.548 2.803 -26.754 1.00 92.44 98 PRO A O 1
ATOM 753 N N . ALA A 1 99 ? 13.958 3.074 -28.300 1.00 94.00 99 ALA A N 1
ATOM 754 C CA . ALA A 1 99 ? 13.578 4.398 -27.806 1.00 94.00 99 ALA A CA 1
ATOM 755 C C . ALA A 1 99 ? 12.992 4.346 -26.380 1.00 94.00 99 ALA A C 1
ATOM 757 O O . ALA A 1 99 ? 13.102 5.325 -25.639 1.00 94.00 99 ALA A O 1
ATOM 758 N N . ARG A 1 100 ? 12.437 3.196 -25.960 1.00 93.38 100 ARG A N 1
ATOM 759 C CA . ARG A 1 100 ? 11.897 2.987 -24.603 1.00 93.38 100 ARG A CA 1
ATOM 760 C C . ARG A 1 100 ? 12.975 2.957 -23.518 1.00 93.38 100 ARG A C 1
ATOM 762 O O . ARG A 1 100 ? 12.648 3.090 -22.340 1.00 93.38 100 ARG A O 1
ATOM 769 N N . GLU A 1 101 ? 14.255 2.837 -23.877 1.00 91.81 101 GLU A N 1
ATOM 770 C CA . GLU A 1 101 ? 15.350 2.944 -22.905 1.00 91.81 101 GLU A CA 1
ATOM 771 C C . GLU A 1 101 ? 15.380 4.311 -22.210 1.00 91.81 101 GLU A C 1
ATOM 773 O O . GLU A 1 101 ? 15.735 4.400 -21.031 1.00 91.81 101 GLU A O 1
ATOM 778 N N . ALA A 1 102 ? 14.984 5.375 -22.918 1.00 92.88 102 ALA A N 1
ATOM 779 C CA . ALA A 1 102 ? 14.867 6.708 -22.336 1.00 92.88 102 ALA A CA 1
ATOM 780 C C . ALA A 1 102 ? 13.763 6.753 -21.266 1.00 92.88 102 ALA A C 1
ATOM 782 O O . ALA A 1 102 ? 13.997 7.261 -20.170 1.00 92.88 102 ALA A O 1
ATOM 783 N N . ASP A 1 103 ? 12.605 6.145 -21.534 1.00 93.25 103 ASP A N 1
ATOM 784 C CA . ASP A 1 103 ? 11.493 6.077 -20.577 1.00 93.25 103 ASP A CA 1
ATOM 785 C C . ASP A 1 103 ? 11.856 5.242 -19.345 1.00 93.25 103 ASP A C 1
ATOM 787 O O . ASP A 1 103 ? 11.586 5.631 -18.207 1.00 93.25 103 ASP A O 1
ATOM 791 N N . ALA A 1 104 ? 12.537 4.111 -19.557 1.00 92.12 104 ALA A N 1
ATOM 792 C CA . ALA A 1 104 ? 13.043 3.276 -18.475 1.00 92.12 104 ALA A CA 1
ATOM 793 C C . ALA A 1 104 ? 13.984 4.063 -17.550 1.00 92.12 104 ALA A C 1
ATOM 795 O O . ALA A 1 104 ? 13.945 3.898 -16.329 1.00 92.12 104 ALA A O 1
ATOM 796 N N . ARG A 1 105 ? 14.806 4.954 -18.119 1.00 91.44 105 ARG A N 1
ATOM 797 C CA . ARG A 1 105 ? 15.708 5.817 -17.352 1.00 91.44 105 ARG A CA 1
ATOM 798 C C . ARG A 1 105 ? 14.946 6.806 -16.474 1.00 91.44 105 ARG A C 1
ATOM 800 O O . ARG A 1 105 ? 15.290 6.919 -15.302 1.00 91.44 105 ARG A O 1
ATOM 807 N N . ILE A 1 106 ? 13.869 7.410 -16.982 1.00 92.06 106 ILE A N 1
ATOM 808 C CA . ILE A 1 106 ? 13.002 8.311 -16.201 1.00 92.06 106 ILE A CA 1
ATOM 809 C C . ILE A 1 106 ? 12.469 7.599 -14.950 1.00 92.06 106 ILE A C 1
ATOM 811 O O . ILE A 1 106 ? 12.609 8.112 -13.841 1.00 92.06 106 ILE A O 1
ATOM 815 N N . VAL A 1 107 ? 11.917 6.390 -15.101 1.00 90.75 107 VAL A N 1
ATOM 816 C CA . VAL A 1 107 ? 11.380 5.602 -13.973 1.00 90.75 107 VAL A CA 1
ATOM 817 C C . VAL A 1 107 ? 12.463 5.304 -12.930 1.00 90.75 107 VAL A C 1
ATOM 819 O O . VAL A 1 107 ? 12.231 5.423 -11.726 1.00 90.75 107 VAL A O 1
ATOM 822 N N . LEU A 1 108 ? 13.659 4.923 -13.384 1.00 88.31 108 LEU A N 1
ATOM 823 C CA . LEU A 1 108 ? 14.778 4.608 -12.497 1.00 88.31 108 LEU A CA 1
ATOM 824 C C . LEU A 1 108 ? 15.323 5.842 -11.770 1.00 88.31 108 LEU A C 1
ATOM 826 O O . LEU A 1 108 ? 15.743 5.716 -10.620 1.00 88.31 108 LEU A O 1
ATOM 830 N N . ASP A 1 109 ? 15.312 7.009 -12.409 1.00 87.38 109 ASP A N 1
ATOM 831 C CA . ASP A 1 109 ? 15.810 8.254 -11.823 1.00 87.38 109 ASP A CA 1
ATOM 832 C C . ASP A 1 109 ? 14.830 8.846 -10.801 1.00 87.38 109 ASP A C 1
ATOM 834 O O . ASP A 1 109 ? 15.271 9.314 -9.751 1.00 87.38 109 ASP A O 1
ATOM 838 N N . VAL A 1 110 ? 13.513 8.718 -11.019 1.00 82.69 110 VAL A N 1
ATOM 839 C CA . VAL A 1 110 ? 12.483 9.084 -10.022 1.00 82.69 110 VAL A CA 1
ATOM 840 C C . VAL A 1 110 ? 12.701 8.346 -8.698 1.00 82.69 110 VAL A C 1
ATOM 842 O O . VAL A 1 110 ? 12.578 8.940 -7.627 1.00 82.69 110 VAL A O 1
ATOM 845 N N . LEU A 1 111 ? 13.074 7.063 -8.749 1.00 77.25 111 LEU A N 1
ATOM 846 C CA . LEU A 1 111 ? 13.381 6.307 -7.534 1.00 77.25 111 LEU A CA 1
ATOM 847 C C . LEU A 1 111 ? 14.667 6.763 -6.859 1.00 77.25 111 LEU A C 1
ATOM 849 O O . LEU A 1 111 ? 14.690 6.830 -5.637 1.00 77.25 111 LEU A O 1
ATOM 853 N N . LYS A 1 112 ? 15.721 7.081 -7.617 1.00 75.12 112 LYS A N 1
ATOM 854 C CA . LYS A 1 112 ? 16.975 7.577 -7.027 1.00 75.12 112 LYS A CA 1
ATOM 855 C C . LYS A 1 112 ? 16.751 8.898 -6.297 1.00 75.12 112 LYS A C 1
ATOM 857 O O . LYS A 1 112 ? 17.163 9.022 -5.151 1.00 75.12 112 LYS A O 1
ATOM 862 N N . ALA A 1 113 ? 16.035 9.833 -6.924 1.00 72.38 113 ALA A N 1
ATOM 863 C CA . ALA A 1 113 ? 15.693 11.111 -6.306 1.00 72.38 113 ALA A CA 1
ATOM 864 C C . ALA A 1 113 ? 14.866 10.918 -5.021 1.00 72.38 113 ALA A C 1
ATOM 866 O O . ALA A 1 113 ? 15.153 11.534 -4.003 1.00 72.38 113 ALA A O 1
ATOM 867 N N . GLY A 1 114 ? 13.889 10.002 -5.030 1.00 63.72 114 GLY A N 1
ATOM 868 C CA . GLY A 1 114 ? 13.102 9.680 -3.833 1.00 63.72 114 GLY A CA 1
ATOM 869 C C . GLY A 1 114 ? 13.866 8.901 -2.750 1.00 63.72 114 GLY A C 1
ATOM 870 O O . GLY A 1 114 ? 13.496 8.958 -1.579 1.00 63.72 114 GLY A O 1
ATOM 871 N N . GLN A 1 115 ? 14.922 8.168 -3.116 1.00 58.47 115 GLN A N 1
ATOM 872 C CA . GLN A 1 115 ? 15.781 7.430 -2.185 1.00 58.47 115 GLN A CA 1
ATOM 873 C C . GLN A 1 115 ? 16.758 8.342 -1.440 1.00 58.47 115 GLN A C 1
ATOM 875 O O . GLN A 1 115 ? 17.060 8.049 -0.286 1.00 58.47 115 GLN A O 1
ATOM 880 N N . GLU A 1 116 ? 17.229 9.439 -2.042 1.00 50.97 116 GLU A N 1
ATOM 881 C CA . GLU A 1 116 ? 18.119 10.398 -1.367 1.00 50.97 116 GLU A CA 1
ATOM 882 C C . GLU A 1 116 ? 17.439 11.053 -0.151 1.00 50.97 116 GLU A C 1
ATOM 884 O O . GLU A 1 116 ? 18.065 11.175 0.903 1.00 50.97 116 GLU A O 1
ATOM 889 N N . ASP A 1 117 ? 16.130 11.315 -0.226 1.00 50.22 117 ASP A N 1
ATOM 890 C CA . ASP A 1 117 ? 15.323 11.785 0.913 1.00 50.22 117 ASP A CA 1
ATOM 891 C C . ASP A 1 117 ? 14.975 10.665 1.926 1.00 50.22 117 ASP A C 1
ATOM 893 O O . ASP A 1 117 ? 14.676 10.933 3.093 1.00 50.22 117 ASP A O 1
ATOM 897 N N . ALA A 1 118 ? 15.021 9.391 1.511 1.00 45.81 118 ALA A N 1
ATOM 898 C CA . ALA A 1 118 ? 14.537 8.229 2.274 1.00 45.81 118 ALA A CA 1
ATOM 899 C C . ALA A 1 118 ? 15.632 7.232 2.725 1.00 45.81 118 ALA A C 1
ATOM 901 O O . ALA A 1 118 ? 15.311 6.201 3.329 1.00 45.81 118 ALA A O 1
ATOM 902 N N . CYS A 1 119 ? 16.915 7.537 2.487 1.00 39.06 119 CYS A N 1
ATOM 903 C CA . CYS A 1 119 ? 18.089 6.650 2.604 1.00 39.06 119 CYS A CA 1
ATOM 904 C C . CYS A 1 119 ? 18.323 6.004 3.996 1.00 39.06 119 CYS A C 1
ATOM 906 O O . CYS A 1 119 ? 19.184 5.145 4.158 1.00 39.06 119 CYS A O 1
ATOM 908 N N . ASN A 1 120 ? 17.514 6.305 5.016 1.00 39.84 120 ASN A N 1
ATOM 909 C CA . ASN A 1 120 ? 17.630 5.695 6.347 1.00 39.84 120 ASN A CA 1
ATOM 910 C C . ASN A 1 120 ? 16.852 4.374 6.552 1.00 39.84 120 ASN A C 1
ATOM 912 O O . ASN A 1 120 ? 16.855 3.846 7.665 1.00 39.84 120 ASN A O 1
ATOM 916 N N . ARG A 1 121 ? 16.153 3.808 5.552 1.00 44.62 121 ARG A N 1
ATOM 917 C CA . ARG A 1 121 ? 15.290 2.616 5.768 1.00 44.62 121 ARG A CA 1
ATOM 918 C C . ARG A 1 121 ? 15.456 1.534 4.693 1.00 44.62 121 ARG A C 1
ATOM 920 O O . ARG A 1 121 ? 14.613 1.358 3.819 1.00 44.62 121 ARG A O 1
ATOM 927 N N . GLY A 1 122 ? 16.543 0.772 4.827 1.00 39.88 122 GLY A N 1
ATOM 928 C CA . GLY A 1 122 ? 17.023 -0.246 3.885 1.00 39.88 122 GLY A CA 1
ATOM 929 C C . GLY A 1 122 ? 16.076 -1.394 3.489 1.00 39.88 122 GLY A C 1
ATOM 930 O O . GLY A 1 122 ? 15.024 -1.629 4.092 1.00 39.88 122 GLY A O 1
ATOM 931 N N . ASN A 1 123 ? 16.547 -2.129 2.470 1.00 43.34 123 ASN A N 1
ATOM 932 C CA . ASN A 1 123 ? 15.970 -3.220 1.660 1.00 43.34 123 ASN A CA 1
ATOM 933 C C . ASN A 1 123 ? 15.041 -2.792 0.512 1.00 43.34 123 ASN A C 1
ATOM 935 O O . ASN A 1 123 ? 13.822 -2.780 0.679 1.00 43.34 123 ASN A O 1
ATOM 939 N N . GLU A 1 124 ? 15.616 -2.528 -0.665 1.00 46.25 124 GLU A N 1
ATOM 940 C CA . GLU A 1 124 ? 14.903 -2.235 -1.919 1.00 46.25 124 GLU A CA 1
ATOM 941 C C . GLU A 1 124 ? 15.414 -3.094 -3.085 1.00 46.25 124 GLU A C 1
ATOM 943 O O . GLU A 1 124 ? 15.935 -2.574 -4.062 1.00 46.25 124 GLU A O 1
ATOM 948 N N . PHE A 1 125 ? 15.263 -4.420 -3.005 1.00 48.69 125 PHE A N 1
ATOM 949 C CA . PHE A 1 125 ? 15.455 -5.296 -4.178 1.00 48.69 125 PHE A CA 1
ATOM 950 C C . PHE A 1 125 ? 14.479 -6.477 -4.249 1.00 48.69 125 PHE A C 1
ATOM 952 O O . PHE A 1 125 ? 14.685 -7.397 -5.032 1.00 48.69 125 PHE A O 1
ATOM 959 N N . GLN A 1 126 ? 13.405 -6.475 -3.460 1.00 50.62 126 GLN A N 1
ATOM 960 C CA . GLN A 1 126 ? 12.385 -7.515 -3.567 1.00 50.62 126 GLN A CA 1
ATOM 961 C C . GLN A 1 126 ? 11.218 -7.006 -4.399 1.00 50.62 126 GLN A C 1
ATOM 963 O O . GLN A 1 126 ? 10.545 -6.046 -4.015 1.00 50.62 126 GLN A O 1
ATOM 968 N N . LEU A 1 127 ? 10.975 -7.682 -5.526 1.00 56.28 127 LEU A N 1
ATOM 969 C CA . LEU A 1 127 ? 9.687 -7.617 -6.197 1.00 56.28 127 LEU A CA 1
ATOM 970 C C . LEU A 1 127 ? 8.635 -7.980 -5.149 1.00 56.28 127 LEU A C 1
ATOM 972 O O . LEU A 1 127 ? 8.697 -9.049 -4.543 1.00 56.28 127 LEU A O 1
ATOM 976 N N . THR A 1 128 ? 7.703 -7.072 -4.891 1.00 68.69 128 THR A N 1
ATOM 977 C CA . THR A 1 128 ? 6.582 -7.415 -4.019 1.00 68.69 128 THR A CA 1
ATOM 978 C C . THR A 1 128 ? 5.649 -8.329 -4.809 1.00 68.69 128 THR A C 1
ATOM 980 O O . THR A 1 128 ? 5.441 -8.092 -5.996 1.00 68.69 128 THR A O 1
ATOM 983 N N . GLU A 1 129 ? 5.077 -9.358 -4.182 1.00 77.06 129 GLU A N 1
ATOM 984 C CA . GLU A 1 129 ? 4.156 -10.298 -4.849 1.00 77.06 129 GLU A CA 1
ATOM 985 C C . GLU A 1 129 ? 2.962 -9.596 -5.527 1.00 77.06 129 GLU A C 1
ATOM 987 O O . GLU A 1 129 ? 2.397 -10.115 -6.484 1.00 77.06 129 GLU A O 1
ATOM 992 N N . SER A 1 130 ? 2.614 -8.382 -5.086 1.00 85.88 130 SER A N 1
ATOM 993 C CA . SER A 1 130 ? 1.572 -7.537 -5.677 1.00 85.88 130 SER A CA 1
ATOM 994 C C . SER A 1 130 ? 1.997 -6.748 -6.923 1.00 85.88 130 SER A C 1
ATOM 996 O O . SER A 1 130 ? 1.166 -6.050 -7.502 1.00 85.88 130 SER A O 1
ATOM 998 N N . ALA A 1 131 ? 3.253 -6.847 -7.372 1.00 87.19 131 ALA A N 1
ATOM 999 C CA . ALA A 1 131 ? 3.744 -6.120 -8.543 1.00 87.19 131 ALA A CA 1
ATOM 1000 C C . ALA A 1 131 ? 2.889 -6.330 -9.812 1.00 87.19 131 ALA A C 1
ATOM 1002 O O . ALA A 1 131 ? 2.546 -5.320 -10.426 1.00 87.19 131 ALA A O 1
ATOM 1003 N N . PRO A 1 132 ? 2.471 -7.561 -10.188 1.00 91.38 132 PRO A N 1
ATOM 1004 C CA . PRO A 1 132 ? 1.627 -7.766 -11.368 1.00 91.38 132 PRO A CA 1
ATOM 1005 C C . PRO A 1 132 ? 0.317 -6.977 -11.298 1.00 91.38 132 PRO A C 1
ATOM 1007 O O . PRO A 1 132 ? -0.032 -6.283 -12.243 1.00 91.38 132 PRO A O 1
ATOM 1010 N N . TYR A 1 133 ? -0.345 -6.974 -10.136 1.00 93.75 133 TYR A N 1
ATOM 1011 C CA . TYR A 1 133 ? -1.602 -6.250 -9.943 1.00 93.75 133 TYR A CA 1
ATOM 1012 C C . TYR A 1 133 ? -1.464 -4.746 -10.220 1.00 93.75 133 TYR A C 1
ATOM 1014 O O . TYR A 1 133 ? -2.316 -4.163 -10.890 1.00 93.75 133 TYR A O 1
ATOM 1022 N N . PHE A 1 134 ? -0.400 -4.106 -9.722 1.00 93.06 134 PHE A N 1
ATOM 1023 C CA . PHE A 1 134 ? -0.192 -2.674 -9.950 1.00 93.06 134 PHE A CA 1
ATOM 1024 C C . PHE A 1 134 ? 0.154 -2.360 -11.408 1.00 93.06 134 PHE A C 1
ATOM 1026 O O . PHE A 1 134 ? -0.306 -1.348 -11.931 1.00 93.06 134 PHE A O 1
ATOM 1033 N N . LEU A 1 135 ? 0.927 -3.227 -12.068 1.00 93.06 135 LEU A N 1
ATOM 1034 C CA . LEU A 1 135 ? 1.285 -3.056 -13.477 1.00 93.06 135 LEU A CA 1
ATOM 1035 C C . LEU A 1 135 ? 0.072 -3.245 -14.400 1.00 93.06 135 LEU A C 1
ATOM 1037 O O . LEU A 1 135 ? -0.131 -2.431 -15.296 1.00 93.06 135 LEU A O 1
ATOM 1041 N N . ASP A 1 136 ? -0.779 -4.236 -14.126 1.00 95.56 136 ASP A N 1
ATOM 1042 C CA . ASP A 1 136 ? -2.013 -4.484 -14.886 1.00 95.56 136 ASP A CA 1
ATOM 1043 C C . ASP A 1 136 ? -3.035 -3.341 -14.732 1.00 95.56 136 ASP A C 1
ATOM 1045 O O . ASP A 1 136 ? -3.871 -3.119 -15.604 1.00 95.56 136 ASP A O 1
ATOM 1049 N N . ASN A 1 137 ? -2.962 -2.585 -13.631 1.00 95.88 137 ASN A N 1
ATOM 1050 C CA . ASN A 1 137 ? -3.851 -1.459 -13.329 1.00 95.88 137 ASN A CA 1
ATOM 1051 C C . ASN A 1 137 ? -3.195 -0.082 -13.536 1.00 95.88 137 ASN A C 1
ATOM 1053 O O . ASN A 1 137 ? -3.739 0.929 -13.083 1.00 95.88 137 ASN A O 1
ATOM 1057 N N . LEU A 1 138 ? -2.043 -0.019 -14.210 1.00 94.62 138 LEU A N 1
ATOM 1058 C CA . LEU A 1 138 ? -1.248 1.205 -14.345 1.00 94.62 138 LEU A CA 1
ATOM 1059 C C . LEU A 1 138 ? -2.035 2.361 -14.981 1.00 94.62 138 LEU A C 1
ATOM 1061 O O . LEU A 1 138 ? -1.915 3.506 -14.546 1.00 94.62 138 LEU A O 1
ATOM 1065 N N . GLU A 1 139 ? -2.876 2.062 -15.971 1.00 95.06 139 GLU A N 1
ATOM 1066 C CA . GLU A 1 139 ? -3.715 3.060 -16.639 1.00 95.06 139 GLU A CA 1
ATOM 1067 C C . GLU A 1 139 ? -4.668 3.729 -15.642 1.00 95.06 139 GLU A C 1
ATOM 1069 O O . GLU A 1 139 ? -4.656 4.949 -15.506 1.00 95.06 139 GLU A O 1
ATOM 10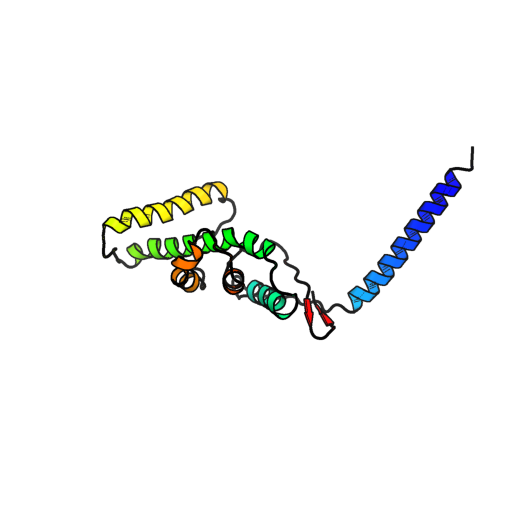74 N N . ARG A 1 140 ? -5.391 2.938 -14.839 1.00 96.56 140 ARG A N 1
ATOM 1075 C CA . ARG A 1 140 ? -6.295 3.453 -13.799 1.00 96.56 140 ARG A CA 1
ATOM 1076 C C . ARG A 1 140 ? -5.546 4.245 -12.728 1.00 96.56 140 ARG A C 1
ATOM 1078 O O . ARG A 1 140 ? -6.037 5.273 -12.272 1.00 96.56 140 ARG A O 1
ATOM 1085 N N . ILE A 1 141 ? -4.377 3.760 -12.310 1.00 95.69 141 ILE A N 1
ATOM 1086 C CA . ILE A 1 141 ? -3.573 4.377 -11.245 1.00 95.69 141 ILE A CA 1
ATOM 1087 C C . ILE A 1 141 ? -2.985 5.721 -11.707 1.00 95.69 141 ILE A C 1
ATOM 1089 O O . ILE A 1 141 ? -2.871 6.649 -10.907 1.00 95.69 141 ILE A O 1
ATOM 1093 N N . SER A 1 142 ? -2.642 5.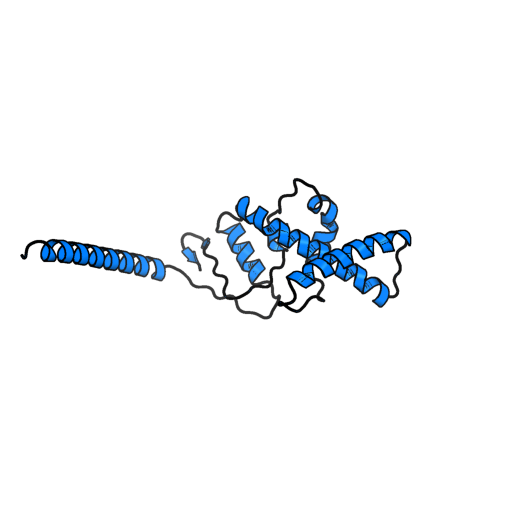859 -12.989 1.00 94.12 142 SER A N 1
ATOM 1094 C CA . SER A 1 142 ? -2.033 7.082 -13.530 1.00 94.12 142 SER A CA 1
ATOM 1095 C C . SER A 1 142 ? -3.019 8.233 -13.775 1.00 94.12 142 SER A C 1
ATOM 1097 O O . SER A 1 142 ? -2.584 9.356 -14.032 1.00 94.12 142 SER A O 1
ATOM 1099 N N . MET A 1 143 ? -4.329 7.996 -13.642 1.00 96.56 143 MET A N 1
ATOM 1100 C CA . MET A 1 143 ? -5.349 9.027 -13.851 1.00 96.56 143 MET A CA 1
ATOM 1101 C C . MET A 1 143 ? -5.273 10.156 -12.798 1.00 96.56 143 MET A C 1
ATOM 1103 O O . MET A 1 143 ? -5.047 9.886 -11.613 1.00 96.56 143 MET A O 1
ATOM 1107 N N . PRO A 1 1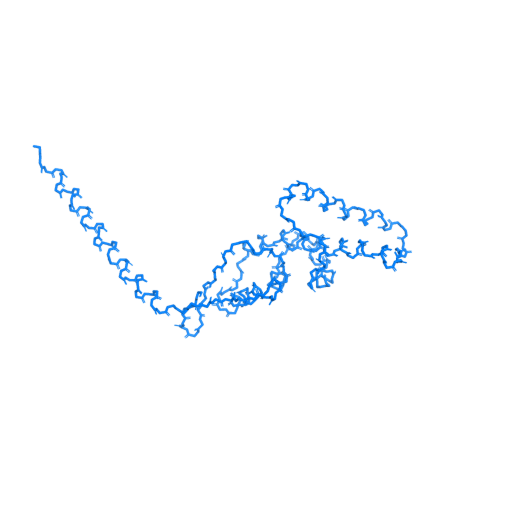44 ? -5.506 11.432 -13.174 1.00 92.81 144 PRO A N 1
ATOM 1108 C CA . PRO A 1 144 ? -5.427 12.564 -12.242 1.00 92.81 144 PRO A CA 1
ATOM 1109 C C . PRO A 1 144 ? -6.407 12.467 -11.063 1.00 92.81 144 PRO A C 1
ATOM 1111 O O . PRO A 1 144 ? -6.071 12.798 -9.922 1.00 92.81 144 PRO A O 1
ATOM 1114 N N . ASP A 1 145 ? -7.610 11.969 -11.332 1.00 94.25 145 ASP A N 1
ATOM 1115 C CA . ASP A 1 145 ? -8.703 11.774 -10.381 1.00 94.25 145 ASP A CA 1
ATOM 1116 C C . ASP A 1 145 ? -8.644 10.418 -9.659 1.00 94.25 145 ASP A C 1
ATOM 1118 O O . ASP A 1 145 ? -9.556 10.078 -8.906 1.00 94.25 145 ASP A O 1
ATOM 1122 N N . TYR A 1 146 ? -7.550 9.664 -9.827 1.00 94.75 146 TYR A N 1
ATOM 1123 C CA . TYR A 1 146 ? -7.359 8.369 -9.186 1.00 94.75 146 TYR A CA 1
ATOM 1124 C C . TYR A 1 146 ? -7.582 8.437 -7.667 1.00 94.75 146 TYR A C 1
ATOM 1126 O O . TYR A 1 146 ? -6.908 9.192 -6.947 1.00 94.75 146 TYR A O 1
ATOM 1134 N N . LYS A 1 147 ? -8.495 7.586 -7.191 1.00 93.75 147 LYS A N 1
ATOM 1135 C CA . LYS A 1 147 ? -8.724 7.269 -5.780 1.00 93.75 147 LYS A CA 1
ATOM 1136 C C . LYS A 1 147 ? -8.396 5.787 -5.543 1.00 93.75 147 LYS A C 1
ATOM 1138 O O . LYS A 1 147 ? -8.922 4.945 -6.276 1.00 93.75 147 LYS A O 1
ATOM 1143 N N . PRO A 1 148 ? -7.554 5.449 -4.548 1.00 94.88 148 PRO A N 1
ATOM 1144 C CA . PRO A 1 148 ? -7.261 4.056 -4.229 1.00 94.88 148 PRO A CA 1
ATOM 1145 C C . PRO A 1 148 ? -8.513 3.280 -3.827 1.00 94.88 148 PRO A C 1
ATOM 1147 O O . PRO A 1 148 ? -9.304 3.738 -3.005 1.00 94.88 148 PRO A O 1
ATOM 1150 N N . SER A 1 149 ? -8.666 2.090 -4.395 1.00 94.12 149 SER A N 1
ATOM 1151 C CA . SER A 1 149 ? -9.669 1.112 -3.977 1.00 94.12 149 SER A CA 1
ATOM 1152 C C . SER A 1 149 ? -9.208 0.347 -2.736 1.00 94.12 149 SER A C 1
ATOM 1154 O O . SER A 1 149 ? -8.021 0.323 -2.405 1.00 94.12 149 SER A O 1
ATOM 1156 N N . GLU A 1 150 ? -10.127 -0.360 -2.078 1.00 92.44 150 GLU A N 1
ATOM 1157 C CA . GLU A 1 150 ? -9.775 -1.272 -0.982 1.00 92.44 150 GLU A CA 1
ATOM 1158 C C . GLU A 1 150 ? -8.747 -2.324 -1.416 1.00 92.44 150 GLU A C 1
ATOM 1160 O O . GLU A 1 150 ? -7.832 -2.634 -0.657 1.00 92.44 150 GLU A O 1
ATOM 1165 N N . GLN A 1 151 ? -8.835 -2.813 -2.658 1.00 92.12 151 GLN A N 1
ATOM 1166 C CA . GLN A 1 151 ? -7.873 -3.766 -3.211 1.00 92.12 151 GLN A CA 1
ATOM 1167 C C . GLN A 1 151 ? -6.477 -3.145 -3.366 1.00 92.12 151 GLN A C 1
ATOM 1169 O O . GLN A 1 151 ? -5.478 -3.785 -3.031 1.00 92.12 151 GLN A O 1
ATOM 1174 N N . ASP A 1 152 ? -6.399 -1.881 -3.797 1.00 93.69 152 ASP A N 1
ATOM 1175 C CA . ASP A 1 152 ? -5.132 -1.141 -3.872 1.00 93.69 152 ASP A CA 1
ATOM 1176 C C . ASP A 1 152 ? -4.515 -0.977 -2.483 1.00 93.69 152 ASP A C 1
ATOM 1178 O O . ASP A 1 152 ? -3.318 -1.192 -2.301 1.00 93.69 152 ASP A O 1
ATOM 1182 N N . ILE A 1 153 ? -5.340 -0.643 -1.487 1.00 90.56 153 ILE A N 1
ATOM 1183 C CA . ILE A 1 153 ? -4.915 -0.480 -0.094 1.00 90.56 153 ILE A CA 1
ATOM 1184 C C . ILE A 1 153 ? -4.488 -1.822 0.506 1.00 90.56 153 ILE A C 1
ATOM 1186 O O . ILE A 1 153 ? -3.520 -1.874 1.261 1.00 90.56 153 ILE A O 1
ATOM 1190 N N . LEU A 1 154 ? -5.168 -2.921 0.191 1.00 89.81 154 LEU A N 1
ATOM 1191 C CA . LEU A 1 154 ? -4.819 -4.256 0.674 1.00 89.81 154 LEU A CA 1
ATOM 1192 C C . LEU A 1 154 ? -3.465 -4.722 0.143 1.00 89.81 154 LEU A C 1
ATOM 1194 O O . LEU A 1 154 ? -2.649 -5.237 0.913 1.00 89.81 154 LEU A O 1
ATOM 1198 N N . LEU A 1 155 ? -3.233 -4.520 -1.154 1.00 88.88 155 LEU A N 1
ATOM 1199 C CA . LEU A 1 155 ? -2.020 -4.941 -1.850 1.00 88.88 155 LEU A CA 1
ATOM 1200 C C . LEU A 1 155 ? -0.860 -3.948 -1.707 1.00 88.88 155 LEU A C 1
ATOM 1202 O O . LEU A 1 155 ? 0.284 -4.303 -2.021 1.00 88.88 155 LEU A O 1
ATOM 1206 N N . SER A 1 156 ? -1.128 -2.737 -1.203 1.00 86.12 156 SER A N 1
ATOM 1207 C CA . SER A 1 156 ? -0.087 -1.762 -0.891 1.00 86.12 156 SER A CA 1
ATOM 1208 C C . SER A 1 156 ? 0.781 -2.247 0.267 1.00 86.12 156 SER A C 1
ATOM 1210 O O . SER A 1 156 ? 0.316 -2.692 1.330 1.00 86.12 156 SER A O 1
ATOM 1212 N N . ARG A 1 157 ? 2.090 -2.142 0.061 1.00 77.94 157 ARG A N 1
ATOM 1213 C CA . ARG A 1 157 ? 3.107 -2.561 1.009 1.00 77.94 157 ARG A CA 1
ATOM 1214 C C . ARG A 1 157 ? 3.702 -1.342 1.693 1.00 77.94 157 ARG A C 1
ATOM 1216 O O . ARG A 1 157 ? 4.492 -0.599 1.118 1.00 77.94 157 ARG A O 1
ATOM 1223 N N . ILE A 1 158 ? 3.392 -1.220 2.978 1.00 74.06 158 ILE A N 1
ATOM 1224 C CA . ILE A 1 158 ? 4.117 -0.363 3.915 1.00 74.06 158 ILE A CA 1
ATOM 1225 C C . ILE A 1 158 ? 4.886 -1.290 4.845 1.00 74.06 158 ILE A C 1
ATOM 1227 O O . ILE A 1 158 ? 4.293 -2.168 5.475 1.00 74.06 158 ILE A O 1
ATOM 1231 N N . LYS A 1 159 ? 6.208 -1.110 4.946 1.00 71.31 159 LYS A N 1
ATOM 1232 C CA . LYS A 1 159 ? 6.993 -1.797 5.978 1.00 71.31 159 LYS A CA 1
ATOM 1233 C C . LYS A 1 159 ? 6.453 -1.373 7.339 1.00 71.31 159 LYS A C 1
ATOM 1235 O O . LYS A 1 159 ? 6.629 -0.223 7.740 1.00 71.31 159 LYS A O 1
ATOM 1240 N N . THR A 1 160 ? 5.796 -2.301 8.027 1.00 68.69 160 THR A N 1
ATOM 1241 C CA . THR A 1 160 ? 5.263 -2.068 9.365 1.00 68.69 160 THR A CA 1
ATOM 1242 C C . THR A 1 160 ? 6.405 -1.691 10.304 1.00 68.69 160 THR A C 1
ATOM 1244 O O . THR A 1 160 ? 7.332 -2.473 10.506 1.00 68.69 160 THR A O 1
ATOM 1247 N N . THR A 1 161 ? 6.354 -0.480 10.853 1.00 71.00 161 THR A N 1
ATOM 1248 C CA . THR A 1 161 ? 7.256 -0.029 11.916 1.00 71.00 161 THR A CA 1
ATOM 1249 C C . THR A 1 161 ? 6.519 0.004 13.232 1.00 71.00 161 THR A C 1
ATOM 1251 O O . THR A 1 161 ? 5.488 0.660 13.336 1.00 71.00 161 THR A O 1
ATOM 1254 N N . GLY A 1 162 ? 7.076 -0.664 14.239 1.00 77.38 162 GLY A N 1
ATOM 1255 C CA . GLY A 1 162 ? 6.463 -0.741 15.558 1.00 77.38 162 GLY A CA 1
ATOM 1256 C C . GLY A 1 162 ? 5.244 -1.663 15.597 1.00 77.38 162 GLY A C 1
ATOM 1257 O O . GLY A 1 162 ? 5.115 -2.593 14.799 1.00 77.38 162 GLY A O 1
ATOM 1258 N N . ILE A 1 163 ? 4.378 -1.415 16.576 1.00 81.75 163 ILE A N 1
ATOM 1259 C CA . ILE A 1 163 ? 3.168 -2.194 16.835 1.00 81.75 163 ILE A CA 1
ATOM 1260 C C . ILE A 1 163 ? 1.995 -1.498 16.147 1.00 81.75 163 ILE A C 1
ATOM 1262 O O . ILE A 1 163 ? 1.788 -0.302 16.338 1.00 81.75 163 ILE A O 1
ATOM 1266 N N . VAL A 1 164 ? 1.231 -2.256 15.364 1.00 82.12 164 VAL A N 1
ATOM 1267 C CA . VAL A 1 164 ? -0.028 -1.800 14.766 1.00 82.12 164 VAL A CA 1
ATOM 1268 C C . VAL A 1 164 ? -1.164 -2.500 15.498 1.00 82.12 164 VAL A C 1
ATOM 1270 O O . VAL A 1 164 ? -1.228 -3.727 15.492 1.00 82.12 164 VAL A O 1
ATOM 1273 N N . GLU A 1 165 ? -2.032 -1.719 16.134 1.00 86.19 165 GLU A N 1
ATOM 1274 C CA . GLU A 1 165 ? -3.247 -2.194 16.800 1.00 86.19 165 GLU A CA 1
ATOM 1275 C C . GLU A 1 165 ? -4.450 -1.857 15.912 1.00 86.19 165 GLU A C 1
ATOM 1277 O O . GLU A 1 165 ? -4.568 -0.728 15.432 1.00 86.19 165 GLU A O 1
ATOM 1282 N N . VAL A 1 166 ? -5.333 -2.831 15.684 1.00 85.94 166 VAL A N 1
ATOM 1283 C CA . VAL A 1 166 ? -6.587 -2.642 14.942 1.00 85.94 166 VAL A CA 1
ATOM 1284 C C . VAL A 1 166 ? -7.719 -3.103 15.835 1.00 85.94 166 VAL A C 1
ATOM 1286 O O . VAL A 1 166 ? -7.710 -4.233 16.313 1.00 85.94 166 VAL A O 1
ATOM 1289 N N . LYS A 1 167 ? -8.696 -2.226 16.045 1.00 88.62 167 LYS A N 1
ATOM 1290 C CA . LYS A 1 167 ? -9.886 -2.528 16.835 1.00 88.62 167 LYS A CA 1
ATOM 1291 C C . LYS A 1 167 ? -11.038 -2.777 15.883 1.00 88.62 167 LYS A C 1
ATOM 1293 O O . LYS A 1 167 ? -11.234 -1.996 14.964 1.00 88.62 167 LYS A O 1
ATOM 1298 N N . PHE A 1 168 ? -11.775 -3.855 16.096 1.00 88.81 168 PHE A N 1
ATOM 1299 C CA . PHE A 1 168 ? -12.944 -4.182 15.286 1.00 88.81 168 PHE A CA 1
ATOM 1300 C C . PHE A 1 168 ? -13.966 -4.945 16.121 1.00 88.81 168 PHE A C 1
ATOM 1302 O O . PHE A 1 168 ? -13.622 -5.551 17.14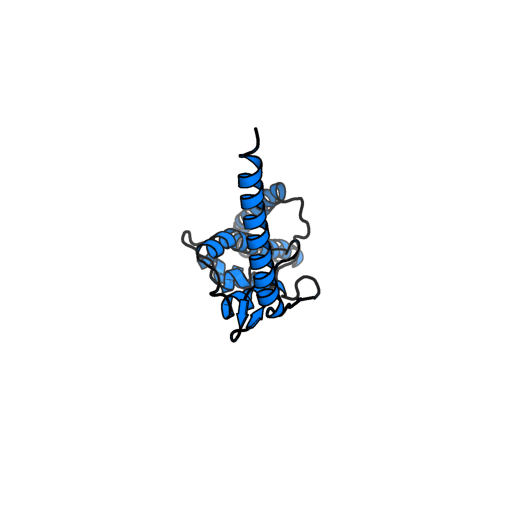0 1.00 88.81 168 PHE A O 1
ATOM 1309 N N . GLN A 1 169 ? -15.225 -4.931 15.687 1.00 86.38 169 GLN A N 1
ATOM 1310 C CA . GLN A 1 169 ? -16.301 -5.638 16.372 1.00 86.38 169 GLN A CA 1
ATOM 1311 C C . GLN A 1 169 ? -16.840 -6.763 15.491 1.00 86.38 169 GLN A C 1
ATOM 1313 O O . GLN A 1 169 ? -17.285 -6.544 14.368 1.00 86.38 169 GLN A O 1
ATOM 1318 N N . MET A 1 170 ? -16.850 -7.988 16.013 1.00 86.62 170 MET A N 1
ATOM 1319 C CA . MET A 1 170 ? -17.393 -9.147 15.306 1.00 86.62 170 MET A CA 1
ATOM 1320 C C . MET A 1 170 ? -18.445 -9.826 16.180 1.00 86.62 170 MET A C 1
ATOM 1322 O O . MET A 1 170 ? -18.150 -10.295 17.275 1.00 86.62 170 MET A O 1
ATOM 1326 N N . LYS A 1 171 ? -19.692 -9.890 15.689 1.00 87.00 171 LYS A N 1
ATOM 1327 C CA . LYS A 1 171 ? -20.834 -10.514 16.391 1.00 87.00 171 LYS A CA 1
ATOM 1328 C C . LYS A 1 171 ? -21.022 -9.992 17.832 1.00 87.00 171 LYS A C 1
ATOM 1330 O O . LYS A 1 171 ? -21.225 -10.781 18.750 1.00 87.00 171 LYS A O 1
ATOM 1335 N N . ASN A 1 172 ? -20.964 -8.669 18.018 1.00 84.69 172 ASN A N 1
ATOM 1336 C CA . ASN A 1 172 ? -21.057 -7.978 19.318 1.00 84.69 172 ASN A CA 1
ATOM 1337 C C . ASN A 1 172 ? -19.923 -8.294 20.313 1.00 84.69 172 ASN A C 1
ATOM 1339 O O . ASN A 1 172 ? -20.075 -8.062 21.513 1.00 84.69 172 ASN A O 1
ATOM 1343 N N . VAL A 1 173 ? -18.796 -8.821 19.832 1.00 87.75 173 VAL A N 1
ATOM 1344 C CA . VAL A 1 173 ? -17.574 -9.005 20.619 1.00 87.75 173 VAL A CA 1
ATOM 1345 C C . VAL A 1 173 ? -16.515 -8.046 20.095 1.00 87.75 173 VAL A C 1
ATOM 1347 O O . VAL A 1 173 ? -16.278 -7.986 18.887 1.00 87.75 173 VAL A O 1
ATOM 1350 N N . ASP A 1 174 ? -15.894 -7.302 21.007 1.00 89.31 174 ASP A N 1
ATOM 1351 C CA . ASP A 1 174 ? -14.838 -6.349 20.682 1.00 89.31 174 ASP A CA 1
ATOM 1352 C C . ASP A 1 174 ? -13.486 -7.065 20.620 1.00 89.31 174 ASP A C 1
ATOM 1354 O O . ASP A 1 174 ? -13.104 -7.797 21.542 1.00 89.31 174 ASP A O 1
ATOM 1358 N N . PHE A 1 175 ? -12.749 -6.828 19.541 1.00 90.62 175 PHE A N 1
ATOM 1359 C CA . PHE A 1 175 ? -11.419 -7.370 19.300 1.00 90.62 175 PHE A CA 1
ATOM 1360 C C . PHE A 1 175 ? -10.386 -6.249 19.220 1.00 90.62 175 PHE A C 1
ATOM 1362 O O . PHE A 1 175 ? -10.687 -5.149 18.746 1.00 90.62 175 PHE A O 1
ATOM 1369 N N . ARG A 1 176 ? -9.167 -6.536 19.685 1.00 87.06 176 ARG A N 1
ATOM 1370 C CA . ARG A 1 176 ? -7.998 -5.662 19.530 1.00 87.06 176 ARG A CA 1
ATOM 1371 C C . ARG A 1 176 ? -6.703 -6.445 19.364 1.00 87.06 176 ARG A C 1
ATOM 1373 O O . ARG A 1 176 ? -6.643 -7.574 19.907 1.00 87.06 176 ARG A O 1
#

Secondary structure (DSSP, 8-state):
--SHHHHHHHHHHHHHHHHHHHHHHHHHHHHTPBP-----STTSSHHHHHHHHHHHHS----HHHHHHHHHHHHHHHHHHHHHHHHHHHHTT---SSTTHHHHHHHHHHHHHHHHHHHTTS----PPPTTHHHHHHTHHHHHSTT----HHHHHH------S-----EEETTEEE-

InterPro domains:
  IPR001019 Guanine nucleotide binding protein, alpha subunit [PF00503] (15-110)
  IPR001019 Guanine nucleotide binding protein, alpha subunit [PF00503] (118-176)
  IPR001019 Guanine nucleotide binding protein, alpha subunit [PR00318] (35-50)
  IPR001019 Guanine nucleotide binding protein, alpha subunit [PR00318] (146-168)
  IPR001019 Guanine nucleotide binding protein, alpha subunit [PS51882] (32-176)
  IPR001019 Guanine nucleotide binding protein, alpha subunit [PTHR10218] (3-176)
  IPR001019 Guanine nucleotide binding protein, alpha subunit [SM00275] (13-176)
  IPR011025 G protein alpha subunit, helical insertion [G3DSA:1.10.400.10] (112-159)
  IPR011025 G protein alpha subunit, helical insertion [SSF47895] (61-160)
  IPR027417 P-loop containing nucleoside triphosphate hydrolase [G3DSA:3.40.50.300] (1-87)
  IPR027417 P-loop containing nucleoside triphosphate hydrolase [SSF52540] (15-176)

Foldseek 3Di:
DPDVVVVVVVVVVVVVVVVVVVVVVVVVLVVLADEDDDDDDPPPQPVLVLLVLCVVFPVHDDQVRQVVCLVLLVVLQLLLLLLVLVCCVVVVHDDPDNVCVVVNVVSVVVVVVVCVVVVPDDDRNDNQPCSVVSPVCVVLSPDPPRGDDSVSVSSGDDDDDDDDDHWGADPNGIYD

Sequence (176 aa):
MGTCQSAEEKQLAMKSKAIDKDMMQSHLSQQKVVKLLLLGAGECGKSTVLKQMRILHDHGFTEEEALQQKGVVYNNTVQAMATVLRALPQLSLQFSDPAREADARIVLDVLKAGQEDACNRGNEFQLTESAPYFLDNLERISMPDYKPSEQDILLSRIKTTGIVEVKFQMKNVDFR

Organism: NCBI:txid96644

Radius of gyration: 25.1 Å; chains: 1; bounding box: 41×48×84 Å